Protein AF-A0A933PSW1-F1 (afdb_monomer_lite)

pLDDT: mean 89.38, std 8.43, range [66.44, 98.31]

Secondary structure (DSSP, 8-state):
-----EEE-SSPPPTTPEEEEEEE--S-SEEEEEEEEEPPPPTTS--TT-EEEEEEEETTEEE-SSS-EEEEETTEEEEEEEEE---SSEEEEEEEEEEEEE-TTSSSEEEEEEEEEEEEE--

Structure (mmCIF, N/CA/C/O backbone):
data_AF-A0A933PSW1-F1
#
_entry.id   AF-A0A933PSW1-F1
#
loop_
_atom_site.group_PDB
_atom_site.id
_atom_site.type_symbol
_atom_site.label_atom_id
_atom_site.label_alt_id
_atom_site.label_comp_id
_atom_site.label_asym_id
_atom_site.label_entity_id
_atom_site.label_seq_id
_atom_site.pdbx_PDB_ins_code
_atom_site.Cartn_x
_atom_site.Cartn_y
_atom_site.Cartn_z
_atom_site.occupancy
_atom_site.B_iso_or_equiv
_atom_site.auth_seq_id
_atom_site.auth_comp_id
_atom_site.auth_asym_id
_atom_site.auth_atom_id
_atom_site.pdbx_PDB_model_num
ATOM 1 N N . MET A 1 1 ? -11.896 -8.961 12.623 1.00 81.50 1 MET A N 1
ATOM 2 C CA . MET A 1 1 ? -11.639 -7.667 11.957 1.00 81.50 1 MET A CA 1
ATOM 3 C C . MET A 1 1 ? -11.700 -7.909 10.465 1.00 81.50 1 MET A C 1
ATOM 5 O O . MET A 1 1 ? -11.162 -8.924 10.025 1.00 81.50 1 MET A O 1
ATOM 9 N N . ASP A 1 2 ? -12.360 -7.025 9.724 1.00 87.06 2 ASP A N 1
ATOM 10 C CA . ASP A 1 2 ? -12.445 -7.120 8.2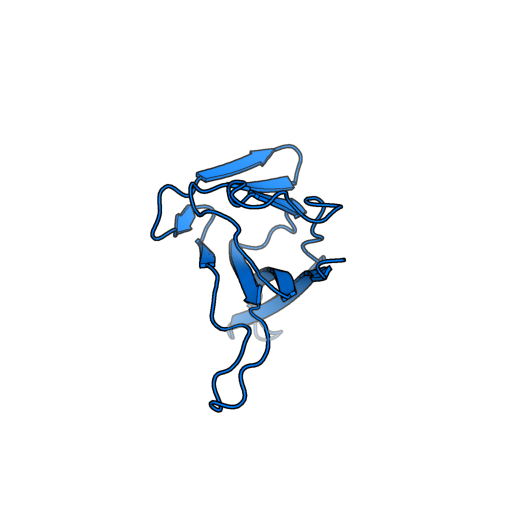65 1.00 87.06 2 ASP A CA 1
ATOM 11 C C . ASP A 1 2 ? -11.058 -7.021 7.610 1.00 87.06 2 ASP A C 1
ATOM 13 O O . ASP A 1 2 ? -10.089 -6.567 8.221 1.00 87.06 2 ASP A O 1
ATOM 17 N N . LYS A 1 3 ? -10.961 -7.469 6.357 1.00 90.50 3 LYS A N 1
ATOM 18 C CA . LYS A 1 3 ? -9.734 -7.416 5.558 1.00 90.50 3 LYS A CA 1
ATOM 19 C C . LYS A 1 3 ? -9.574 -6.031 4.902 1.00 90.50 3 LYS A C 1
ATOM 21 O O . LYS A 1 3 ? -10.554 -5.556 4.317 1.00 90.50 3 LYS A O 1
ATOM 26 N N . PRO A 1 4 ? -8.388 -5.386 4.961 1.00 93.75 4 PRO A N 1
ATOM 27 C CA . PRO A 1 4 ? -8.150 -4.075 4.349 1.00 93.75 4 PRO A CA 1
ATOM 28 C C . PRO A 1 4 ? -7.994 -4.206 2.827 1.00 93.75 4 PRO A C 1
ATOM 30 O O . PRO A 1 4 ? -6.895 -4.125 2.291 1.00 93.75 4 PRO A O 1
ATOM 33 N N . ALA A 1 5 ? -9.100 -4.479 2.134 1.00 96.62 5 ALA A N 1
ATOM 34 C CA . ALA A 1 5 ? -9.093 -4.803 0.711 1.00 96.62 5 ALA A CA 1
ATOM 35 C C . ALA A 1 5 ? -8.478 -3.671 -0.126 1.00 96.62 5 ALA A C 1
ATOM 37 O O . ALA A 1 5 ? -8.951 -2.532 -0.055 1.00 96.62 5 ALA A O 1
ATOM 38 N N . ILE A 1 6 ? -7.460 -3.986 -0.927 1.00 97.62 6 ILE A N 1
ATOM 39 C CA . ILE A 1 6 ? -6.849 -3.069 -1.888 1.00 97.62 6 ILE A CA 1
ATOM 40 C C . ILE A 1 6 ? -7.838 -2.881 -3.040 1.00 97.62 6 ILE A C 1
ATOM 42 O O . ILE A 1 6 ? -8.232 -3.824 -3.720 1.00 97.62 6 ILE A O 1
ATOM 46 N N . THR A 1 7 ? -8.255 -1.637 -3.248 1.00 97.50 7 THR A N 1
ATOM 47 C CA . THR A 1 7 ? -9.237 -1.242 -4.273 1.00 97.50 7 THR A CA 1
ATOM 48 C C . THR A 1 7 ? -8.591 -0.554 -5.472 1.00 97.50 7 THR A C 1
ATOM 50 O O . THR A 1 7 ? -9.180 -0.515 -6.549 1.00 97.50 7 THR A O 1
ATOM 53 N N . SER A 1 8 ? -7.379 -0.023 -5.300 1.00 97.00 8 SER A N 1
ATOM 54 C CA . SER A 1 8 ? -6.573 0.592 -6.352 1.00 97.00 8 SER A CA 1
ATOM 55 C C . SER A 1 8 ? -5.084 0.437 -6.016 1.00 97.00 8 SER A C 1
ATOM 57 O O . SER A 1 8 ? -4.731 0.575 -4.839 1.00 97.00 8 SER A O 1
ATOM 59 N N . PRO A 1 9 ? -4.208 0.183 -7.004 1.00 95.19 9 PRO A N 1
ATOM 60 C CA . PRO A 1 9 ? -4.511 0.079 -8.437 1.00 95.19 9 PRO A CA 1
ATOM 61 C C . PRO A 1 9 ? -5.167 -1.260 -8.826 1.00 95.19 9 PRO A C 1
ATOM 63 O O . PRO A 1 9 ? -4.915 -2.291 -8.207 1.00 95.19 9 PRO A O 1
ATOM 66 N N . THR A 1 10 ? -6.018 -1.251 -9.860 1.00 94.50 10 THR A N 1
ATOM 67 C CA . THR A 1 10 ? -6.670 -2.458 -10.424 1.00 94.50 10 THR A CA 1
ATOM 68 C C . THR A 1 10 ? -5.913 -3.051 -11.617 1.00 94.50 10 THR A C 1
ATOM 70 O O . THR A 1 10 ? -6.190 -4.171 -12.042 1.00 94.50 10 THR A O 1
ATOM 73 N N . SER A 1 11 ? -4.938 -2.315 -12.146 1.00 93.75 11 SER A N 1
ATOM 74 C CA . SER A 1 11 ? -4.035 -2.721 -13.221 1.00 93.75 11 SER A CA 1
ATOM 75 C C . SER A 1 11 ? -2.615 -2.263 -12.912 1.00 93.75 11 SER A C 1
ATOM 77 O O . SER A 1 11 ? -2.417 -1.370 -12.090 1.00 93.75 11 SER A O 1
ATOM 79 N N . ALA A 1 12 ? -1.632 -2.838 -13.603 1.00 92.50 12 ALA A N 1
ATOM 80 C CA . ALA A 1 12 ? -0.236 -2.450 -13.449 1.00 92.50 12 ALA A CA 1
ATOM 81 C C . ALA A 1 12 ? -0.058 -0.932 -13.684 1.00 92.50 12 ALA A C 1
ATOM 83 O O . ALA A 1 12 ? -0.439 -0.451 -14.756 1.00 92.50 12 ALA A O 1
ATOM 84 N N . PRO A 1 13 ? 0.501 -0.177 -12.721 1.00 93.31 13 PRO A N 1
ATOM 85 C CA . PRO A 1 13 ? 0.854 1.225 -12.913 1.00 93.31 13 PRO A CA 1
ATOM 86 C C . PRO A 1 13 ? 1.884 1.418 -14.028 1.00 93.31 13 PRO A C 1
ATOM 88 O O . PRO A 1 13 ? 2.737 0.557 -14.271 1.00 93.31 13 PRO A O 1
ATOM 91 N N . GLU A 1 14 ? 1.833 2.582 -14.675 1.00 93.12 14 GLU A N 1
ATOM 92 C CA . GLU A 1 14 ? 2.825 2.979 -15.673 1.00 93.12 14 GLU A CA 1
ATOM 93 C C . GLU A 1 14 ? 4.221 3.124 -15.046 1.00 93.12 14 GLU A C 1
ATOM 95 O O . GLU A 1 14 ? 4.370 3.495 -13.879 1.00 93.12 14 GLU A O 1
ATOM 100 N N . GLN A 1 15 ? 5.268 2.854 -15.828 1.00 91.75 15 GLN A N 1
ATOM 101 C CA . GLN A 1 15 ? 6.649 3.047 -15.376 1.00 91.75 15 GLN A CA 1
ATOM 102 C C . GLN A 1 15 ? 6.906 4.526 -15.058 1.00 91.75 15 GLN A C 1
ATOM 104 O O . GLN A 1 15 ? 6.481 5.406 -15.803 1.00 91.75 15 GLN A O 1
ATOM 109 N N . ASN A 1 16 ? 7.645 4.791 -13.980 1.00 93.69 16 ASN A N 1
ATOM 110 C CA . ASN A 1 16 ? 7.901 6.124 -13.420 1.00 93.69 16 ASN A CA 1
ATOM 111 C C . ASN A 1 16 ? 6.660 6.852 -12.880 1.00 93.69 16 ASN A C 1
ATOM 113 O O . ASN A 1 16 ? 6.767 8.015 -12.483 1.00 93.69 16 ASN A O 1
ATOM 117 N N . SER A 1 17 ? 5.496 6.196 -12.822 1.00 95.00 17 SER A N 1
ATOM 118 C CA . SER A 1 17 ? 4.361 6.743 -12.082 1.00 95.00 17 SER A CA 1
ATOM 119 C C . SER A 1 17 ? 4.688 6.830 -10.590 1.00 95.00 17 SER A C 1
ATOM 121 O O . SER A 1 17 ? 5.556 6.126 -10.069 1.00 95.00 17 SER A O 1
ATOM 123 N N . LYS A 1 18 ? 4.007 7.739 -9.900 1.00 94.75 18 LYS A N 1
ATOM 124 C CA . LYS A 1 18 ? 4.141 7.916 -8.456 1.00 94.75 18 LYS A CA 1
ATOM 125 C C . LYS A 1 18 ? 3.419 6.801 -7.710 1.00 94.75 18 LYS A C 1
ATOM 127 O O . LYS A 1 18 ? 2.355 6.355 -8.142 1.00 94.75 18 LYS A O 1
ATOM 132 N N . PHE A 1 19 ? 3.960 6.392 -6.567 1.00 95.31 19 PHE A N 1
ATOM 133 C CA . PHE A 1 19 ? 3.284 5.450 -5.686 1.00 95.31 19 PHE A CA 1
ATOM 134 C C . PHE A 1 19 ? 1.916 5.988 -5.258 1.00 95.31 19 PHE A C 1
ATOM 136 O O . PHE A 1 19 ? 1.789 7.098 -4.734 1.00 95.31 19 PHE A O 1
ATOM 143 N N . SER A 1 20 ? 0.893 5.166 -5.471 1.00 96.75 20 SER A N 1
ATOM 144 C CA . SER A 1 20 ? -0.456 5.372 -4.969 1.00 96.75 20 SER A CA 1
ATOM 145 C C . SER A 1 20 ? -1.095 4.020 -4.681 1.00 96.75 20 SER A C 1
ATOM 147 O O . SER A 1 20 ? -0.986 3.098 -5.492 1.00 96.75 20 SER A O 1
ATOM 149 N N . VAL A 1 21 ? -1.743 3.900 -3.526 1.00 97.69 21 VAL A N 1
ATOM 150 C CA . VAL A 1 21 ? -2.548 2.734 -3.160 1.00 97.69 21 VAL A CA 1
ATOM 151 C C . VAL A 1 21 ? -3.777 3.190 -2.387 1.00 97.69 21 VAL A C 1
ATOM 153 O O . VAL A 1 21 ? -3.683 4.066 -1.525 1.00 97.69 21 VAL A O 1
ATOM 156 N N . THR A 1 22 ? -4.924 2.585 -2.686 1.00 98.31 22 THR A N 1
ATOM 157 C CA . THR A 1 22 ? -6.181 2.829 -1.971 1.00 98.31 22 THR A CA 1
ATOM 1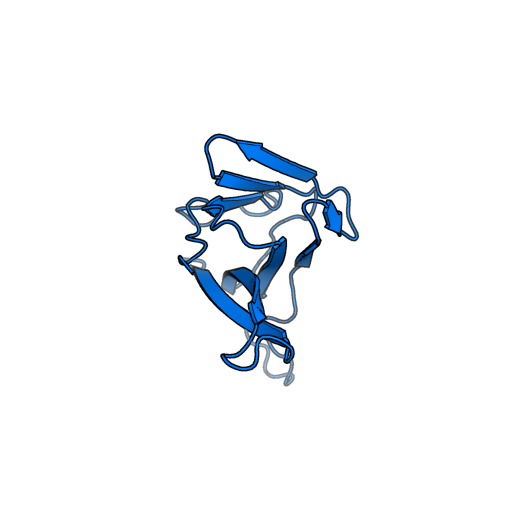58 C C . THR A 1 22 ? -6.727 1.517 -1.441 1.00 98.31 22 THR A C 1
ATOM 160 O O . THR A 1 22 ? -6.891 0.557 -2.197 1.00 98.31 22 THR A O 1
ATOM 163 N N . PHE A 1 23 ? -7.073 1.475 -0.159 1.00 98.06 23 PHE A N 1
ATOM 164 C CA . PHE A 1 23 ? -7.616 0.287 0.493 1.00 98.06 23 PHE A CA 1
ATOM 165 C C . PHE A 1 23 ? -8.752 0.627 1.460 1.00 98.06 23 PHE A C 1
ATOM 167 O O . PHE A 1 23 ? -8.908 1.771 1.890 1.00 98.06 23 PHE A O 1
ATOM 174 N N . LYS A 1 24 ? -9.573 -0.374 1.785 1.00 97.62 24 LYS A N 1
ATOM 175 C CA . LYS A 1 24 ? -10.693 -0.228 2.721 1.00 97.62 24 LYS A CA 1
ATOM 176 C C . LYS A 1 24 ? -10.188 -0.019 4.151 1.00 97.62 24 LYS A C 1
ATOM 178 O O . LYS A 1 24 ? -9.431 -0.846 4.659 1.00 97.62 24 LYS A O 1
ATOM 183 N N . ASP A 1 25 ? -10.663 1.035 4.812 1.00 95.06 25 ASP A N 1
ATOM 184 C CA . ASP A 1 25 ? -10.492 1.212 6.254 1.00 95.06 25 ASP A CA 1
ATOM 185 C C . ASP A 1 25 ? -11.353 0.184 6.996 1.00 95.06 25 ASP A C 1
ATOM 187 O O . ASP A 1 25 ? -12.567 0.088 6.794 1.00 95.06 25 ASP A O 1
ATOM 191 N N . VAL A 1 26 ? -10.717 -0.607 7.854 1.00 93.75 26 VAL A N 1
ATOM 192 C CA . VAL A 1 26 ? -11.364 -1.659 8.653 1.00 93.75 26 VAL A CA 1
ATOM 193 C C . VAL A 1 26 ? -11.435 -1.300 10.137 1.00 93.75 26 VAL A C 1
ATOM 195 O O . VAL A 1 26 ? -11.692 -2.164 10.981 1.00 93.75 26 VAL A O 1
ATOM 198 N N . GLY A 1 27 ? -11.200 -0.026 10.471 1.00 89.44 27 GLY A N 1
ATOM 199 C CA . GLY A 1 27 ? -11.191 0.474 11.843 1.00 89.44 27 GLY A CA 1
ATOM 200 C C . GLY A 1 27 ? -10.006 -0.043 12.660 1.00 89.44 27 GLY A C 1
ATOM 201 O O . GLY A 1 27 ? -10.117 -0.203 13.881 1.00 89.44 27 GLY A O 1
ATOM 202 N N . ALA A 1 28 ? -8.894 -0.371 11.995 1.00 90.19 28 ALA A N 1
ATOM 203 C CA . ALA A 1 28 ? -7.632 -0.654 12.662 1.00 90.19 28 ALA A CA 1
ATOM 204 C C . ALA A 1 28 ? -6.947 0.659 13.058 1.00 90.19 28 ALA A C 1
ATOM 206 O O . ALA A 1 28 ? -7.037 1.659 12.350 1.00 90.19 28 ALA A O 1
ATOM 207 N N . LYS A 1 29 ? -6.258 0.656 14.204 1.00 87.69 29 LYS A N 1
ATOM 208 C CA . LYS A 1 29 ? -5.476 1.823 14.641 1.00 87.69 29 LYS A CA 1
ATOM 209 C C . LYS A 1 29 ? -4.185 1.962 13.845 1.00 87.69 29 LYS A C 1
ATOM 211 O O . LYS A 1 29 ? -3.736 3.083 13.622 1.00 87.69 29 LYS A O 1
ATOM 216 N N . ASN A 1 30 ? -3.616 0.822 13.446 1.00 92.75 30 ASN A N 1
ATOM 217 C CA . ASN A 1 30 ? -2.325 0.764 12.791 1.00 92.75 30 ASN A CA 1
ATOM 218 C C . ASN A 1 30 ? -2.421 0.012 11.463 1.00 92.75 30 ASN A C 1
ATOM 220 O O . ASN A 1 30 ? -3.107 -1.012 11.371 1.00 92.75 30 ASN A O 1
ATOM 224 N N . TYR A 1 31 ? -1.694 0.497 10.463 1.00 95.56 31 TYR A N 1
ATOM 225 C CA . TYR A 1 31 ? -1.545 -0.152 9.167 1.00 95.56 31 TYR A CA 1
ATOM 226 C C . TYR A 1 31 ? -0.074 -0.200 8.763 1.00 95.56 31 TYR A C 1
ATOM 228 O O . TYR A 1 31 ? 0.658 0.760 8.977 1.00 95.56 31 TYR A O 1
ATOM 236 N N . GLU A 1 32 ? 0.340 -1.289 8.128 1.00 96.06 32 GLU A N 1
ATOM 237 C CA . GLU A 1 32 ? 1.611 -1.382 7.410 1.00 96.06 32 GLU A CA 1
ATOM 238 C C . GLU A 1 32 ? 1.309 -1.559 5.932 1.00 96.06 32 GLU A C 1
ATOM 240 O O . GLU A 1 32 ? 0.535 -2.438 5.556 1.00 96.06 32 GLU A O 1
ATOM 245 N N . VAL A 1 33 ? 1.897 -0.711 5.100 1.00 96.38 33 VAL A N 1
ATOM 246 C CA . VAL A 1 33 ? 1.692 -0.716 3.657 1.00 96.38 33 VAL A CA 1
ATOM 247 C C . VAL A 1 33 ? 3.043 -0.843 2.982 1.00 96.38 33 VAL A C 1
ATOM 249 O O . VAL A 1 33 ? 3.913 0.002 3.179 1.00 96.38 33 VAL A O 1
ATOM 252 N N . SER A 1 34 ? 3.222 -1.885 2.183 1.00 95.25 34 SER A N 1
ATOM 253 C CA . SER A 1 34 ? 4.456 -2.132 1.448 1.00 95.25 34 SER A CA 1
ATOM 254 C C . SER A 1 34 ? 4.221 -2.109 -0.055 1.00 95.25 34 SER A C 1
ATOM 256 O O . SER A 1 34 ? 3.206 -2.583 -0.566 1.00 95.25 34 SER A O 1
ATOM 258 N N . LEU A 1 35 ? 5.192 -1.532 -0.751 1.00 95.62 35 LEU A N 1
ATOM 259 C CA . LEU A 1 35 ? 5.434 -1.678 -2.173 1.00 95.62 35 LEU A CA 1
ATOM 260 C C . LEU A 1 35 ? 6.694 -2.527 -2.325 1.00 95.62 35 LEU A C 1
ATOM 262 O O . LEU A 1 35 ? 7.746 -2.140 -1.822 1.00 95.62 35 LEU A O 1
ATOM 266 N N . GLU A 1 36 ? 6.601 -3.618 -3.067 1.00 94.81 36 GLU A N 1
ATOM 267 C CA . GLU A 1 36 ? 7.722 -4.471 -3.450 1.00 94.81 36 GLU A CA 1
ATOM 268 C C . GLU A 1 36 ? 7.962 -4.325 -4.953 1.00 94.81 36 GLU A C 1
ATOM 270 O O . GLU A 1 36 ? 7.032 -4.426 -5.756 1.00 94.81 36 GLU A O 1
ATOM 275 N N . LEU A 1 37 ? 9.208 -4.061 -5.344 1.00 93.44 37 LEU A N 1
ATOM 276 C CA . LEU A 1 37 ? 9.621 -3.910 -6.737 1.00 93.44 37 LEU A CA 1
ATOM 277 C C . LEU A 1 37 ? 10.648 -4.989 -7.070 1.00 93.44 37 LEU A C 1
ATOM 279 O O . LEU A 1 37 ? 11.742 -5.018 -6.501 1.00 93.44 37 LEU A O 1
ATOM 283 N N . CYS A 1 38 ? 10.293 -5.859 -8.011 1.00 90.56 38 CYS A N 1
ATOM 284 C CA . CYS A 1 38 ? 11.118 -6.975 -8.433 1.00 90.56 38 CYS A CA 1
ATOM 285 C C . CYS A 1 38 ? 11.855 -6.673 -9.742 1.00 90.56 38 CYS A C 1
ATOM 287 O O . CYS A 1 38 ? 11.303 -6.174 -10.731 1.00 90.56 38 CYS A O 1
ATOM 289 N N . THR A 1 39 ? 13.136 -7.013 -9.743 1.00 85.69 39 THR A N 1
ATOM 290 C CA . THR A 1 39 ? 14.021 -6.990 -10.909 1.00 85.69 39 THR A CA 1
ATOM 291 C C . THR A 1 39 ? 14.189 -8.397 -11.474 1.00 85.69 39 THR A C 1
ATOM 293 O O . THR A 1 39 ? 13.784 -9.370 -10.842 1.00 85.69 39 THR A O 1
ATOM 296 N N . LYS A 1 40 ? 14.779 -8.555 -12.664 1.00 81.94 40 LYS A N 1
ATOM 297 C CA . LYS A 1 40 ? 15.044 -9.911 -13.169 1.00 81.94 40 LYS A CA 1
ATOM 298 C C . LYS A 1 40 ? 16.075 -10.613 -12.292 1.00 81.94 40 LYS A C 1
ATOM 300 O O . LYS A 1 40 ? 17.084 -10.009 -11.923 1.00 81.94 40 LYS A O 1
ATOM 305 N N . TYR A 1 41 ? 15.864 -11.903 -12.021 1.00 75.12 41 TYR A N 1
ATOM 306 C CA . TYR A 1 41 ? 16.853 -12.708 -11.308 1.00 75.12 41 TYR A CA 1
ATOM 307 C C . TYR A 1 41 ? 18.181 -12.683 -12.073 1.00 75.12 41 TYR A C 1
ATOM 309 O O . TYR A 1 41 ? 18.273 -13.129 -13.219 1.00 75.12 41 TYR A O 1
ATOM 317 N N . LYS A 1 42 ? 19.218 -12.140 -11.438 1.00 67.62 42 LYS A N 1
ATOM 318 C CA . LYS A 1 42 ? 20.598 -12.249 -11.909 1.00 67.62 42 LYS A CA 1
ATOM 319 C C . LYS A 1 42 ? 21.228 -13.387 -11.107 1.00 67.62 42 LYS A C 1
ATOM 321 O O . LYS A 1 42 ? 20.992 -13.491 -9.911 1.00 67.62 42 LYS A O 1
ATOM 326 N N . ASN A 1 43 ? 22.024 -14.251 -11.740 1.00 66.44 43 ASN A N 1
ATOM 327 C CA . ASN A 1 43 ? 22.709 -15.395 -11.100 1.00 66.44 43 ASN A CA 1
ATOM 328 C C . ASN A 1 43 ? 23.818 -14.974 -10.101 1.00 66.44 43 ASN A C 1
ATOM 330 O O . ASN A 1 43 ? 24.862 -15.608 -10.004 1.00 66.44 43 ASN A O 1
ATOM 334 N N . ASN A 1 44 ? 23.620 -13.877 -9.373 1.00 69.88 44 ASN A N 1
ATOM 335 C CA . ASN A 1 44 ? 24.537 -13.308 -8.393 1.00 69.88 44 ASN A CA 1
ATOM 336 C C . ASN A 1 44 ? 24.087 -13.557 -6.940 1.00 69.88 44 ASN A C 1
ATOM 338 O O . ASN A 1 44 ? 24.704 -13.025 -6.023 1.00 69.88 44 ASN A O 1
ATOM 342 N N . GLY A 1 45 ? 23.021 -14.340 -6.725 1.00 68.38 45 GLY A N 1
ATOM 343 C CA . GLY A 1 45 ? 22.503 -14.672 -5.393 1.00 68.38 45 GLY A CA 1
ATOM 344 C C . GLY A 1 45 ? 21.720 -13.547 -4.707 1.00 68.38 45 GLY A C 1
ATOM 345 O O . GLY A 1 45 ? 21.393 -13.673 -3.529 1.00 68.38 45 GLY A O 1
ATOM 346 N N . ILE A 1 46 ? 21.410 -12.452 -5.410 1.00 72.38 46 ILE A N 1
ATOM 347 C CA . ILE A 1 46 ? 20.629 -11.335 -4.866 1.00 72.38 46 ILE A CA 1
ATOM 348 C C . ILE A 1 46 ? 19.134 -11.615 -5.048 1.00 72.38 46 ILE A C 1
ATOM 350 O O . ILE A 1 46 ? 18.693 -11.989 -6.135 1.00 72.38 46 ILE A O 1
ATOM 354 N N . ASN A 1 47 ? 18.342 -11.409 -3.989 1.00 73.12 47 ASN A N 1
ATOM 355 C CA . ASN A 1 47 ? 16.885 -11.495 -4.076 1.00 73.12 47 ASN A CA 1
ATOM 356 C C . ASN A 1 47 ? 16.360 -10.394 -5.029 1.00 73.12 47 ASN A C 1
ATOM 358 O O . ASN A 1 47 ? 16.607 -9.211 -4.778 1.00 73.12 47 ASN A O 1
ATOM 362 N N . PRO A 1 48 ? 15.635 -10.755 -6.104 1.00 78.88 48 PRO A N 1
ATOM 363 C CA . PRO A 1 48 ? 15.170 -9.807 -7.113 1.00 78.88 48 PRO A CA 1
ATOM 364 C C . PRO A 1 48 ? 14.195 -8.752 -6.578 1.00 78.88 48 PRO A C 1
ATOM 366 O O . PRO A 1 48 ? 14.088 -7.697 -7.197 1.00 78.88 48 PRO A O 1
ATOM 369 N N . CYS A 1 49 ? 13.515 -9.012 -5.456 1.00 84.56 49 CYS A N 1
ATOM 370 C CA . CYS A 1 49 ? 12.411 -8.208 -4.916 1.00 84.56 49 CYS A CA 1
ATOM 371 C C . CYS A 1 49 ? 12.794 -7.335 -3.708 1.00 84.56 49 CYS A C 1
ATOM 373 O O . CYS A 1 49 ? 11.945 -7.004 -2.889 1.00 84.56 49 CYS A O 1
ATOM 375 N N . LEU A 1 50 ? 14.070 -6.965 -3.565 1.00 79.25 50 LEU A N 1
ATOM 376 C CA . LEU A 1 50 ? 14.529 -6.092 -2.470 1.00 79.25 50 LEU A CA 1
ATOM 377 C C . LEU A 1 50 ? 14.264 -4.593 -2.709 1.00 79.25 50 LEU A C 1
ATOM 379 O O . LEU A 1 50 ? 14.589 -3.773 -1.851 1.00 79.25 50 LEU A O 1
ATOM 383 N N . GLY A 1 51 ? 13.722 -4.213 -3.870 1.00 83.88 51 GLY A N 1
ATOM 384 C CA . GLY A 1 51 ? 13.334 -2.833 -4.158 1.00 83.88 51 GLY A CA 1
ATOM 385 C C . GLY A 1 51 ? 11.959 -2.485 -3.585 1.00 83.88 51 GLY A C 1
ATOM 386 O O . GLY A 1 51 ? 11.139 -3.366 -3.342 1.00 83.88 51 GLY A O 1
ATOM 387 N N . GLY A 1 52 ? 11.681 -1.188 -3.427 1.00 89.94 52 GLY A N 1
ATOM 388 C CA . GLY A 1 52 ? 10.358 -0.694 -3.041 1.00 89.94 52 GLY A CA 1
ATOM 389 C C . GLY A 1 52 ? 10.362 0.229 -1.827 1.00 89.94 52 GLY A C 1
ATOM 390 O O . GLY A 1 52 ? 11.351 0.920 -1.561 1.00 89.94 52 GLY A O 1
ATOM 391 N N . LYS A 1 53 ? 9.224 0.299 -1.129 1.00 94.19 53 LYS A N 1
ATOM 392 C CA . LYS A 1 53 ? 8.990 1.276 -0.062 1.00 94.19 53 LYS A CA 1
ATOM 393 C C . LYS A 1 53 ? 7.950 0.786 0.942 1.00 94.19 53 LYS A C 1
ATOM 395 O O . LYS A 1 53 ? 6.957 0.185 0.555 1.00 94.19 53 LYS A O 1
ATOM 400 N N . ASN A 1 54 ? 8.158 1.111 2.215 1.00 94.62 54 ASN A N 1
ATOM 401 C CA . ASN A 1 54 ? 7.214 0.826 3.292 1.00 94.62 54 ASN A CA 1
ATOM 402 C C . ASN A 1 54 ? 6.669 2.126 3.883 1.00 94.62 54 ASN A C 1
ATOM 404 O O . ASN A 1 54 ? 7.403 3.105 4.041 1.00 94.62 54 ASN A O 1
ATOM 408 N N . TYR A 1 55 ? 5.396 2.086 4.249 1.00 94.94 55 TYR A N 1
ATOM 409 C CA . TYR A 1 55 ? 4.649 3.136 4.918 1.00 94.94 55 TYR A CA 1
ATOM 410 C C . TYR A 1 55 ? 3.973 2.532 6.145 1.00 94.94 55 TYR A C 1
ATOM 412 O O . TYR A 1 55 ? 3.470 1.409 6.089 1.00 94.94 55 TYR A O 1
ATOM 420 N N . ALA A 1 56 ? 3.939 3.278 7.242 1.00 95.75 56 ALA A N 1
ATOM 421 C CA . ALA A 1 56 ? 3.184 2.898 8.427 1.00 95.75 56 ALA A CA 1
ATOM 422 C C . ALA A 1 56 ? 2.137 3.970 8.719 1.00 95.75 56 ALA A C 1
ATOM 424 O O . ALA A 1 56 ? 2.397 5.156 8.542 1.00 95.75 56 ALA A O 1
ATOM 425 N N . ILE A 1 57 ? 0.952 3.561 9.149 1.00 95.12 57 ILE A N 1
ATOM 426 C CA . ILE A 1 57 ? -0.030 4.455 9.757 1.00 95.12 57 ILE A CA 1
ATOM 427 C C . ILE A 1 57 ? -0.121 4.039 11.213 1.00 95.12 57 ILE A C 1
ATOM 429 O O . ILE A 1 57 ? -0.429 2.883 11.485 1.00 95.12 57 ILE A O 1
ATOM 433 N N . GLU A 1 58 ? 0.121 4.964 12.133 1.00 93.06 58 GLU A N 1
ATOM 434 C CA . GLU A 1 58 ? 0.032 4.727 13.571 1.00 93.06 58 GLU A CA 1
ATOM 435 C C . GLU A 1 58 ? -0.915 5.747 14.190 1.00 93.06 58 GLU A C 1
ATOM 437 O O . GLU A 1 58 ? -0.709 6.954 14.073 1.00 93.06 58 GLU A O 1
ATOM 442 N N . ASN A 1 59 ? -1.992 5.272 14.819 1.00 89.25 59 ASN A N 1
ATOM 443 C CA . ASN A 1 59 ? -3.034 6.130 15.397 1.00 89.25 59 ASN A CA 1
ATOM 444 C C . ASN A 1 59 ? -3.553 7.207 14.418 1.00 89.25 59 ASN A C 1
ATOM 446 O O . ASN A 1 59 ? -3.792 8.352 14.799 1.00 89.25 59 ASN A O 1
ATOM 450 N N . GLY A 1 60 ? -3.712 6.837 13.143 1.00 87.75 60 GLY A N 1
ATOM 451 C CA . GLY A 1 60 ? -4.176 7.743 12.087 1.00 87.75 60 GLY A CA 1
ATOM 452 C C . GLY A 1 60 ? -3.126 8.736 11.574 1.00 87.75 60 GLY A C 1
ATOM 453 O O 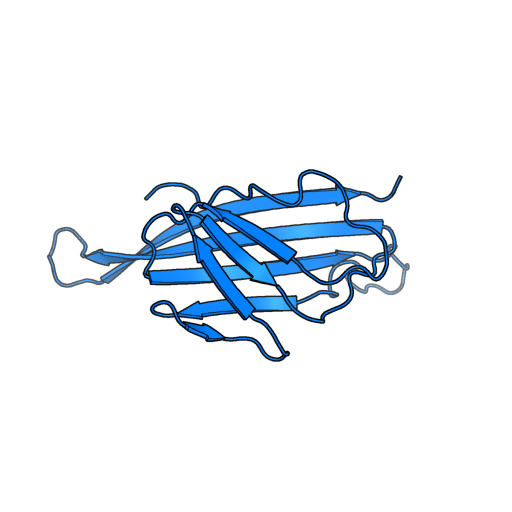. GLY A 1 60 ? -3.471 9.632 10.808 1.00 87.75 60 GLY A O 1
ATOM 454 N N . VAL A 1 61 ? -1.857 8.595 11.959 1.00 91.81 61 VAL A N 1
ATOM 455 C CA . VAL A 1 61 ? -0.750 9.412 11.449 1.00 91.81 61 VAL A CA 1
ATOM 456 C C . VAL A 1 61 ? 0.092 8.577 10.496 1.00 91.81 61 VAL A C 1
ATOM 458 O O . VAL A 1 61 ? 0.560 7.503 10.860 1.00 91.81 61 VAL A O 1
ATOM 461 N N . LEU A 1 62 ? 0.300 9.072 9.274 1.00 94.06 62 LEU A N 1
ATOM 462 C CA . LEU A 1 62 ? 1.205 8.444 8.314 1.00 94.06 62 LEU A CA 1
ATOM 463 C C . LEU A 1 62 ? 2.662 8.728 8.699 1.00 94.06 62 LEU A C 1
ATOM 465 O O . LEU A 1 62 ? 3.095 9.880 8.724 1.00 94.06 62 LEU A O 1
ATOM 469 N N . THR A 1 63 ? 3.434 7.672 8.912 1.00 92.69 63 THR A N 1
ATOM 470 C CA . THR A 1 63 ? 4.890 7.695 8.992 1.00 92.69 63 THR A CA 1
ATOM 471 C C . THR A 1 63 ? 5.459 7.285 7.639 1.00 92.69 63 THR A C 1
ATOM 473 O O . THR A 1 63 ? 5.398 6.123 7.230 1.00 92.69 63 THR A O 1
ATOM 476 N N . ALA A 1 64 ? 6.023 8.262 6.936 1.00 84.88 64 ALA A N 1
ATOM 477 C CA . ALA A 1 64 ? 6.686 8.077 5.657 1.00 84.88 64 ALA A CA 1
ATOM 478 C C . ALA A 1 64 ? 8.074 8.725 5.707 1.00 84.88 64 ALA A C 1
ATOM 480 O O . ALA A 1 64 ? 8.258 9.780 6.307 1.00 84.88 64 ALA A O 1
ATOM 481 N N . THR A 1 65 ? 9.065 8.088 5.082 1.00 77.31 65 THR A N 1
ATOM 482 C CA . THR A 1 65 ? 10.427 8.650 4.957 1.00 77.31 65 THR A CA 1
ATOM 483 C C . THR A 1 65 ? 10.586 9.553 3.728 1.00 77.31 65 THR A C 1
ATOM 485 O O . THR A 1 65 ? 11.673 10.056 3.465 1.00 77.31 65 THR A O 1
ATOM 488 N N . ASP A 1 66 ? 9.521 9.727 2.950 1.00 82.50 66 ASP A N 1
ATOM 489 C CA . ASP A 1 66 ? 9.412 10.593 1.777 1.00 82.50 66 ASP A CA 1
ATOM 490 C C . ASP A 1 66 ? 8.243 11.586 1.962 1.00 82.50 66 ASP A C 1
ATOM 492 O O . ASP A 1 66 ? 7.628 11.642 3.027 1.00 82.50 66 ASP A O 1
ATOM 496 N N . ASN A 1 67 ? 7.909 12.363 0.925 1.00 86.81 67 ASN A N 1
ATOM 497 C CA . ASN A 1 67 ? 6.746 13.266 0.905 1.00 86.81 67 ASN A CA 1
ATOM 498 C C . ASN A 1 67 ? 5.396 12.513 0.823 1.00 86.81 67 ASN A C 1
ATOM 500 O O . ASN A 1 67 ? 4.492 12.918 0.085 1.00 86.81 67 ASN A O 1
ATOM 504 N N . GLY A 1 68 ? 5.267 11.390 1.531 1.00 91.94 68 GLY A N 1
ATOM 505 C CA . GLY A 1 68 ? 4.050 10.600 1.618 1.00 91.94 68 GLY A CA 1
ATOM 506 C C . GLY A 1 68 ? 2.882 11.411 2.179 1.00 91.94 68 GLY A C 1
ATOM 507 O O . GLY A 1 68 ? 3.027 12.186 3.123 1.00 91.94 68 GLY A O 1
ATOM 508 N N . LYS A 1 69 ? 1.700 11.224 1.598 1.00 95.31 69 LYS A N 1
ATOM 509 C CA . LYS A 1 69 ? 0.437 11.823 2.032 1.00 95.31 69 LYS A CA 1
ATOM 510 C C . LYS A 1 69 ? -0.606 10.735 2.201 1.00 95.31 69 LYS A C 1
ATOM 512 O O . LYS A 1 69 ? -0.639 9.783 1.422 1.00 95.31 69 LYS A O 1
ATOM 517 N N . MET A 1 70 ? -1.467 10.918 3.194 1.00 96.12 70 MET A N 1
ATOM 518 C CA . MET A 1 70 ? -2.612 10.059 3.458 1.00 96.12 70 MET A CA 1
ATOM 519 C C . MET A 1 70 ? -3.900 10.873 3.346 1.00 96.12 70 MET A C 1
ATOM 521 O O . MET A 1 70 ? -3.998 11.958 3.916 1.00 96.12 70 MET A O 1
ATOM 525 N N . GLU A 1 71 ? -4.891 10.328 2.649 1.00 96.88 71 GLU A N 1
ATOM 526 C CA . GLU A 1 71 ? -6.258 10.843 2.603 1.00 96.88 71 GLU A CA 1
ATOM 527 C C . GLU A 1 71 ? -7.224 9.752 3.068 1.00 96.88 71 GLU A C 1
ATOM 529 O O . GLU A 1 71 ? -7.102 8.595 2.664 1.00 96.88 71 GLU A O 1
ATOM 534 N N . VAL A 1 72 ? -8.199 10.124 3.898 1.00 95.50 72 VAL A N 1
ATOM 535 C CA . VAL A 1 72 ? -9.274 9.228 4.338 1.00 95.50 72 VAL A CA 1
ATOM 536 C C . VAL A 1 72 ? -10.600 9.785 3.844 1.00 95.50 72 VAL A C 1
ATOM 538 O O . VAL A 1 72 ? -11.002 10.883 4.231 1.00 95.50 72 VAL A O 1
ATOM 541 N N . LYS A 1 73 ? -11.290 9.036 2.983 1.00 96.56 73 LYS A N 1
ATOM 542 C CA . LYS A 1 73 ? -12.553 9.469 2.379 1.00 96.56 73 LYS A CA 1
ATOM 543 C C . LYS A 1 73 ? -13.475 8.283 2.152 1.00 96.56 73 LYS A C 1
ATOM 545 O O . LYS A 1 73 ? -13.073 7.285 1.567 1.00 96.56 73 LYS A O 1
ATOM 550 N N . ASN A 1 74 ? -14.729 8.401 2.590 1.00 95.06 74 ASN A N 1
ATOM 551 C CA . ASN A 1 74 ? -15.773 7.389 2.384 1.00 95.06 74 ASN A CA 1
ATOM 552 C C . ASN A 1 74 ? -15.364 5.963 2.824 1.00 95.06 74 ASN A C 1
ATOM 554 O O . ASN A 1 74 ? -15.682 4.991 2.143 1.00 95.06 74 ASN A O 1
ATOM 558 N N . GLY A 1 75 ? -14.640 5.831 3.943 1.00 94.81 75 GLY A N 1
ATOM 559 C CA . GLY A 1 75 ? -14.169 4.532 4.448 1.00 94.81 75 GLY A CA 1
ATOM 560 C C . GLY A 1 75 ? -13.017 3.914 3.646 1.00 94.81 75 GLY A C 1
ATOM 561 O O . GLY A 1 75 ? -12.751 2.721 3.776 1.00 94.81 75 GLY A O 1
ATOM 562 N N . LEU A 1 76 ? -12.345 4.705 2.809 1.00 97.56 76 LEU A N 1
ATOM 563 C CA . LEU A 1 76 ? -11.144 4.318 2.079 1.00 97.56 76 LEU A CA 1
ATOM 564 C C . LEU A 1 76 ? -9.960 5.161 2.548 1.00 97.56 76 LEU A C 1
ATOM 566 O O . LEU A 1 76 ? -10.090 6.372 2.736 1.00 97.56 76 LEU A O 1
ATOM 570 N N . ILE A 1 77 ? -8.807 4.515 2.689 1.00 97.75 77 ILE A N 1
ATOM 571 C CA . ILE A 1 77 ? -7.521 5.159 2.941 1.00 97.75 77 ILE A CA 1
ATOM 572 C C . ILE A 1 77 ? -6.747 5.148 1.630 1.00 97.75 77 ILE A C 1
ATOM 574 O O . ILE A 1 77 ? -6.566 4.093 1.025 1.00 97.75 77 ILE A O 1
ATOM 578 N N . THR A 1 78 ? -6.286 6.318 1.202 1.00 97.94 78 THR A N 1
ATOM 579 C CA . THR A 1 78 ? -5.381 6.473 0.063 1.00 97.94 78 THR A CA 1
ATOM 580 C C . THR A 1 78 ? -4.035 6.965 0.560 1.00 97.94 78 THR A C 1
ATOM 582 O O . THR A 1 78 ? -3.968 7.991 1.235 1.00 97.94 78 THR A O 1
ATOM 585 N N . ILE A 1 79 ? -2.965 6.258 0.204 1.00 97.25 79 ILE A N 1
ATOM 586 C CA . ILE A 1 79 ? -1.589 6.710 0.417 1.00 97.25 79 ILE A CA 1
ATOM 587 C C . ILE A 1 79 ? -0.993 7.059 -0.941 1.00 97.25 79 ILE A C 1
ATOM 589 O O . ILE A 1 79 ? -1.086 6.275 -1.883 1.00 97.25 79 ILE A O 1
ATOM 593 N N . THR A 1 80 ? -0.372 8.230 -1.035 1.00 96.75 80 THR A N 1
ATOM 594 C CA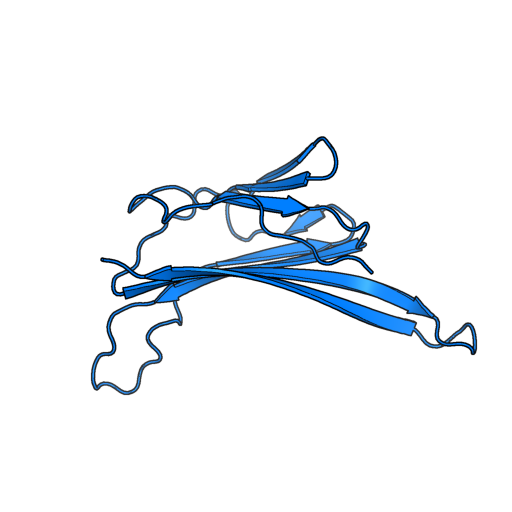 . THR A 1 80 ? 0.386 8.675 -2.213 1.00 96.75 80 THR A CA 1
ATOM 595 C C . THR A 1 80 ? 1.766 9.145 -1.797 1.00 96.75 80 THR A C 1
ATOM 597 O O . THR A 1 80 ? 1.892 9.742 -0.732 1.00 96.75 80 THR A O 1
ATOM 600 N N . SER A 1 81 ? 2.783 8.964 -2.631 1.00 95.88 81 SER A N 1
ATOM 601 C CA . SER A 1 81 ? 4.101 9.563 -2.406 1.00 95.88 81 SER A CA 1
ATOM 602 C C . SER A 1 81 ? 4.777 9.910 -3.729 1.00 95.88 81 SER A C 1
ATOM 604 O O . SER A 1 81 ? 4.366 9.451 -4.791 1.00 95.88 81 SER A O 1
ATOM 606 N N . ASP A 1 82 ? 5.847 10.700 -3.673 1.00 93.69 82 ASP A N 1
ATOM 607 C CA . ASP A 1 82 ? 6.670 10.991 -4.851 1.00 93.69 82 ASP A CA 1
ATOM 608 C C . ASP A 1 82 ? 7.603 9.826 -5.245 1.00 93.69 82 ASP A C 1
ATOM 610 O O . ASP A 1 82 ? 8.395 9.972 -6.175 1.00 93.69 82 ASP A O 1
ATOM 614 N N . PHE A 1 83 ? 7.533 8.677 -4.559 1.00 94.12 83 PHE A N 1
ATOM 615 C CA . PHE A 1 83 ? 8.363 7.515 -4.869 1.00 94.12 83 PHE A CA 1
ATOM 616 C C . PHE A 1 83 ? 8.009 6.957 -6.261 1.00 94.12 83 PHE A C 1
ATOM 618 O O . PHE A 1 83 ? 6.847 6.607 -6.493 1.00 94.12 83 PHE A O 1
ATOM 625 N N . PRO A 1 84 ? 8.974 6.865 -7.194 1.00 94.06 84 PRO A N 1
ATOM 626 C CA . PRO A 1 84 ? 8.709 6.387 -8.542 1.00 94.06 84 PRO A CA 1
ATOM 627 C C . PRO A 1 84 ? 8.601 4.858 -8.582 1.00 94.06 84 PRO A C 1
ATOM 629 O O . PRO A 1 84 ? 9.448 4.139 -8.052 1.00 94.06 84 PRO A O 1
ATOM 632 N N . ILE A 1 85 ? 7.583 4.352 -9.273 1.00 92.81 85 ILE A N 1
ATOM 633 C CA . ILE A 1 85 ? 7.403 2.925 -9.540 1.00 92.81 85 ILE A CA 1
ATOM 634 C C . ILE A 1 85 ? 8.248 2.542 -10.758 1.00 92.81 85 ILE A C 1
ATOM 636 O O . ILE A 1 85 ? 7.918 2.881 -11.896 1.00 92.81 85 ILE A O 1
ATOM 640 N N . VAL A 1 86 ? 9.337 1.810 -10.520 1.00 92.50 86 VAL A N 1
ATOM 641 C CA . VAL A 1 86 ? 10.220 1.273 -11.566 1.00 92.50 86 VAL A CA 1
ATOM 642 C C . VAL A 1 86 ? 10.548 -0.180 -11.236 1.00 92.50 86 VAL A C 1
ATOM 644 O O . VAL A 1 86 ? 11.154 -0.464 -10.207 1.00 92.50 86 VAL A O 1
ATOM 647 N N . TYR A 1 87 ? 10.146 -1.108 -12.105 1.00 91.00 87 TYR A N 1
ATOM 648 C CA . TYR A 1 87 ? 10.380 -2.545 -11.927 1.00 91.00 87 TYR A CA 1
ATOM 649 C C . TYR A 1 87 ? 10.671 -3.227 -13.268 1.00 91.00 87 TYR A C 1
ATOM 651 O O . TYR A 1 87 ? 10.216 -2.789 -14.332 1.00 91.00 87 TYR A O 1
ATOM 659 N N . GLU A 1 88 ? 11.449 -4.310 -13.232 1.00 89.25 88 GLU A N 1
ATOM 660 C CA . GLU A 1 88 ? 11.833 -5.033 -14.451 1.00 89.25 88 GLU A CA 1
ATOM 661 C C . GLU A 1 88 ? 10.991 -6.282 -14.695 1.00 89.25 88 GLU A C 1
ATOM 663 O O . GLU A 1 88 ? 10.815 -6.641 -15.858 1.00 89.25 88 GLU A O 1
ATOM 668 N N . ASP A 1 89 ? 10.495 -6.921 -13.632 1.00 89.44 89 ASP A N 1
ATOM 669 C CA . ASP A 1 89 ? 9.824 -8.223 -13.705 1.00 89.44 89 ASP A CA 1
ATOM 670 C C . ASP A 1 89 ? 8.406 -8.160 -13.129 1.00 89.44 89 ASP A C 1
ATOM 672 O O . ASP A 1 89 ? 7.421 -8.295 -13.853 1.00 89.44 89 ASP A O 1
ATOM 676 N N . SER A 1 90 ? 8.281 -7.837 -11.844 1.00 92.19 90 SER A N 1
ATOM 677 C CA . SER A 1 90 ? 6.988 -7.717 -11.171 1.00 92.19 90 SER A CA 1
ATOM 678 C C . SER A 1 90 ? 6.996 -6.642 -10.093 1.00 92.19 90 SER A C 1
ATOM 680 O O . SER A 1 90 ? 8.042 -6.127 -9.698 1.00 92.19 90 SER A O 1
ATOM 682 N N . MET A 1 91 ? 5.812 -6.314 -9.598 1.00 94.25 91 MET A N 1
ATOM 683 C CA . MET A 1 91 ? 5.628 -5.464 -8.431 1.00 94.25 91 MET A CA 1
ATOM 684 C C . MET A 1 91 ? 4.463 -5.962 -7.575 1.00 94.25 91 MET A C 1
ATOM 686 O O . MET A 1 91 ? 3.553 -6.619 -8.087 1.00 94.25 91 MET A O 1
ATOM 690 N N . GLY A 1 92 ? 4.477 -5.625 -6.290 1.00 95.38 92 GLY A N 1
ATOM 691 C CA . GLY A 1 92 ? 3.450 -6.015 -5.331 1.00 95.38 92 GLY A CA 1
ATOM 692 C C . GLY A 1 92 ? 3.112 -4.895 -4.360 1.00 95.38 92 GLY A C 1
ATOM 693 O O . GLY A 1 92 ? 3.982 -4.143 -3.937 1.00 95.38 92 GLY A O 1
ATOM 694 N N . TYR A 1 93 ? 1.840 -4.805 -4.001 1.00 96.06 93 TYR A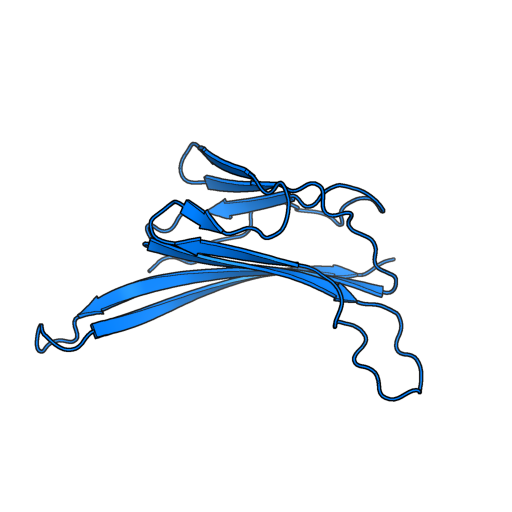 N 1
ATOM 695 C CA . TYR A 1 93 ? 1.341 -4.038 -2.873 1.00 96.06 93 TYR A CA 1
ATOM 696 C C . TYR A 1 93 ? 0.906 -5.009 -1.785 1.00 96.06 93 TYR A C 1
ATOM 698 O O . TYR A 1 93 ? 0.283 -6.030 -2.082 1.00 96.06 93 TYR A O 1
ATOM 706 N N . SER A 1 94 ? 1.161 -4.667 -0.530 1.00 96.88 94 SER A N 1
ATOM 707 C CA . SER A 1 94 ? 0.577 -5.355 0.616 1.00 96.88 94 SER A CA 1
ATOM 708 C C . SER A 1 94 ? 0.125 -4.340 1.655 1.00 96.88 94 SER A C 1
ATOM 710 O O . SER A 1 94 ? 0.790 -3.335 1.887 1.00 96.88 94 SER A O 1
ATOM 712 N N . VAL A 1 95 ? -1.029 -4.598 2.263 1.00 96.88 95 VAL A N 1
ATOM 713 C CA . VAL A 1 95 ? -1.598 -3.809 3.353 1.00 96.88 95 VAL A CA 1
ATOM 714 C C . VAL A 1 95 ? -1.909 -4.751 4.501 1.00 96.88 95 VAL A C 1
ATOM 716 O O . VAL A 1 95 ? -2.667 -5.704 4.337 1.00 96.88 95 VAL A O 1
ATOM 719 N N . ILE A 1 96 ? -1.362 -4.472 5.677 1.00 96.38 96 ILE A N 1
ATOM 720 C CA . ILE A 1 96 ? -1.605 -5.215 6.911 1.00 96.38 96 ILE A CA 1
ATOM 721 C C . ILE A 1 96 ? -2.276 -4.271 7.900 1.00 96.38 96 ILE A C 1
ATOM 723 O O . ILE A 1 96 ? -1.684 -3.287 8.328 1.00 96.38 96 ILE A O 1
ATOM 727 N N . ALA A 1 97 ? -3.502 -4.584 8.297 1.00 95.31 97 ALA A N 1
ATOM 728 C CA . ALA A 1 97 ? -4.206 -3.906 9.373 1.00 95.31 97 ALA A CA 1
ATOM 729 C C . ALA A 1 97 ? -3.860 -4.572 10.711 1.00 95.31 97 ALA A C 1
ATOM 731 O O . ALA A 1 97 ? -3.895 -5.801 10.816 1.00 95.31 97 ALA A O 1
ATOM 732 N N . LYS A 1 98 ? -3.563 -3.774 11.742 1.00 92.31 98 LYS A N 1
ATOM 733 C CA . LYS A 1 98 ? -3.283 -4.242 13.107 1.00 92.31 98 LYS A CA 1
ATOM 734 C C . LYS A 1 98 ? -4.223 -3.559 14.097 1.00 92.31 98 LYS A C 1
ATOM 736 O O . LYS A 1 98 ? -4.245 -2.331 14.222 1.00 92.31 98 LYS A O 1
ATOM 741 N N . LYS A 1 99 ? -4.994 -4.362 14.829 1.00 86.00 99 LYS A N 1
ATOM 742 C CA . LYS A 1 99 ? -5.893 -3.890 15.885 1.00 86.00 99 LYS A CA 1
ATOM 743 C C . LYS A 1 99 ? -5.553 -4.556 17.208 1.00 86.00 99 LYS A C 1
ATOM 745 O O . LYS A 1 99 ? -5.530 -5.778 17.301 1.00 86.00 99 LYS A O 1
ATOM 750 N N . GLU A 1 100 ? -5.337 -3.735 18.225 1.00 82.00 100 GLU A N 1
ATOM 751 C CA . GLU A 1 100 ? -5.239 -4.196 19.607 1.00 82.00 100 GLU A CA 1
ATOM 752 C C . GLU A 1 100 ? -6.600 -4.708 20.087 1.00 82.00 100 GLU A C 1
ATOM 754 O O . GLU A 1 100 ? -7.629 -4.041 19.930 1.00 82.00 100 GLU A O 1
ATOM 759 N N . GLY A 1 101 ? -6.594 -5.896 20.675 1.00 74.06 101 GLY A N 1
ATOM 760 C CA . GLY A 1 101 ? -7.680 -6.446 21.470 1.00 74.06 101 GLY A CA 1
ATOM 761 C C . GLY A 1 101 ? -7.179 -6.851 22.855 1.00 74.06 101 GLY A C 1
ATOM 762 O O . GLY A 1 101 ? -5.981 -6.822 23.129 1.00 74.06 101 GLY A O 1
ATOM 763 N N . LEU A 1 102 ? -8.109 -7.251 23.720 1.00 74.19 102 LEU A N 1
ATOM 764 C CA . LEU A 1 102 ? -7.824 -7.850 25.026 1.00 74.19 102 LEU A CA 1
ATOM 765 C C . LEU A 1 102 ? -8.268 -9.312 25.014 1.00 74.19 102 LEU A C 1
ATOM 767 O O . LEU A 1 102 ? -9.356 -9.611 24.513 1.00 74.19 102 LEU A O 1
ATOM 771 N N . LEU A 1 103 ? -7.436 -10.215 25.536 1.00 74.19 103 LEU A N 1
ATOM 772 C CA . LEU A 1 103 ? -7.844 -11.600 25.765 1.00 74.19 103 LEU A CA 1
ATOM 773 C C . LEU A 1 103 ? -9.034 -11.652 26.739 1.00 74.19 103 LEU A C 1
ATOM 775 O O . LEU A 1 103 ? -9.408 -10.655 27.356 1.00 74.19 103 LEU A O 1
ATOM 779 N N . ASN A 1 104 ? -9.636 -12.834 26.895 1.00 76.38 104 ASN A N 1
ATOM 780 C CA . ASN A 1 104 ? -10.804 -13.035 27.767 1.00 76.38 104 ASN A CA 1
ATOM 781 C C . ASN A 1 104 ? -10.543 -12.691 29.249 1.00 76.38 104 ASN A C 1
ATOM 783 O O . ASN A 1 104 ? -11.491 -12.600 30.023 1.00 76.38 104 ASN A O 1
ATOM 787 N N . ASP A 1 105 ? -9.281 -12.507 29.643 1.00 78.38 105 ASP A N 1
ATOM 788 C CA . ASP A 1 105 ? -8.873 -12.019 30.963 1.00 78.38 105 ASP A CA 1
ATOM 789 C C . ASP A 1 105 ? -9.000 -10.492 31.133 1.00 78.38 105 ASP A C 1
ATOM 791 O O . ASP A 1 105 ? -8.869 -9.990 32.246 1.00 78.38 105 ASP A O 1
ATOM 795 N N . GLY A 1 106 ? -9.270 -9.750 30.053 1.00 70.31 106 GLY A N 1
ATOM 796 C CA . GLY A 1 106 ? -9.445 -8.298 30.055 1.00 70.31 106 GLY A CA 1
ATOM 797 C C . GLY A 1 106 ? -8.165 -7.491 30.292 1.00 70.31 106 GLY A C 1
ATOM 798 O O . GLY A 1 106 ? -8.249 -6.269 30.401 1.00 70.31 106 GLY A O 1
ATOM 799 N N . ILE A 1 107 ? -6.995 -8.134 30.377 1.00 72.81 107 ILE A N 1
ATOM 800 C CA . ILE A 1 107 ? -5.734 -7.485 30.769 1.00 72.81 107 ILE A CA 1
ATOM 801 C C . ILE A 1 107 ? -4.635 -7.756 29.744 1.00 72.81 107 ILE A C 1
ATOM 803 O O . ILE A 1 107 ? -3.842 -6.862 29.454 1.00 72.81 107 ILE A O 1
ATOM 807 N N . THR A 1 108 ? -4.565 -8.962 29.180 1.00 75.38 108 THR A N 1
ATOM 808 C CA . THR A 1 108 ? -3.503 -9.310 28.240 1.00 75.38 108 THR A CA 1
ATOM 809 C C . THR A 1 108 ? -3.826 -8.769 26.845 1.00 75.38 108 THR A C 1
ATOM 811 O O . THR A 1 108 ? -4.810 -9.196 26.229 1.00 75.38 108 THR A O 1
ATOM 814 N N . PRO A 1 109 ? -3.012 -7.838 26.311 1.00 72.38 109 PRO A N 1
ATOM 815 C CA . PRO A 1 109 ? -3.204 -7.338 24.962 1.00 72.38 109 PRO A CA 1
ATOM 816 C C . PRO A 1 109 ? -2.823 -8.410 23.937 1.00 72.38 109 PRO A C 1
ATOM 818 O O . PRO A 1 109 ? -1.862 -9.158 24.114 1.00 72.38 109 PRO A O 1
ATOM 821 N N . TYR A 1 110 ? -3.552 -8.448 22.828 1.00 78.69 110 TYR A N 1
ATOM 822 C CA . TYR A 1 110 ? -3.182 -9.218 21.644 1.00 78.69 110 TYR A CA 1
ATOM 823 C C . TYR A 1 110 ? -3.446 -8.396 20.383 1.00 78.69 110 TYR A C 1
ATOM 825 O O . TYR A 1 110 ? -4.285 -7.493 20.377 1.00 78.69 110 TYR A O 1
ATOM 833 N N . PHE A 1 111 ? -2.737 -8.704 19.300 1.00 79.94 111 PHE A N 1
ATOM 834 C CA . PHE A 1 111 ? -2.937 -8.041 18.015 1.00 79.94 111 PHE A CA 1
ATOM 835 C C . PHE A 1 111 ? -3.731 -8.946 17.079 1.00 79.94 111 PHE A C 1
ATOM 837 O O . PHE A 1 111 ? -3.288 -10.036 16.723 1.00 79.94 111 PHE A O 1
ATOM 844 N N . LEU A 1 112 ? -4.896 -8.472 16.647 1.00 80.38 112 LEU A N 1
ATOM 845 C CA . LEU A 1 112 ? -5.583 -9.007 15.480 1.00 80.38 112 LEU A CA 1
ATOM 846 C C . LEU A 1 112 ? -4.939 -8.407 14.237 1.00 80.38 112 LEU A C 1
ATOM 848 O O . LEU A 1 112 ? -4.973 -7.188 14.047 1.00 80.38 112 LEU A O 1
ATOM 852 N N . THR A 1 113 ? -4.388 -9.263 13.387 1.00 87.19 113 THR A N 1
ATOM 853 C CA . THR A 1 113 ? -3.833 -8.868 12.095 1.00 87.19 113 THR A CA 1
ATOM 854 C C . THR A 1 113 ? -4.683 -9.427 10.962 1.00 87.19 113 THR A C 1
ATOM 856 O O . THR A 1 113 ? -5.191 -10.545 11.032 1.00 87.19 113 THR A O 1
ATOM 859 N N . ASN A 1 114 ? -4.893 -8.622 9.925 1.00 91.25 114 ASN A N 1
ATOM 860 C CA . ASN A 1 114 ? -5.503 -9.071 8.676 1.00 91.25 114 ASN A CA 1
ATOM 861 C C . ASN A 1 114 ? -4.851 -8.316 7.522 1.00 91.25 114 ASN A C 1
ATOM 863 O O . ASN A 1 114 ? -4.495 -7.148 7.687 1.00 91.25 114 ASN A O 1
ATOM 867 N N . SER A 1 115 ? -4.676 -8.963 6.377 1.00 93.88 115 SER A N 1
ATOM 868 C CA . SER A 1 115 ? -3.913 -8.395 5.273 1.00 93.88 115 SER A CA 1
ATOM 869 C C . SER A 1 115 ? -4.549 -8.636 3.918 1.00 93.88 115 SER A C 1
ATOM 871 O O . SER A 1 115 ? -5.297 -9.594 3.709 1.00 93.88 115 SER A O 1
ATOM 873 N N . ASP A 1 116 ? -4.231 -7.744 2.988 1.00 95.94 116 ASP A N 1
ATOM 874 C CA . ASP A 1 116 ? -4.470 -7.926 1.566 1.00 95.94 116 ASP A CA 1
ATOM 875 C C . ASP A 1 116 ? -3.205 -7.653 0.766 1.00 95.94 116 ASP A C 1
ATOM 877 O O . ASP A 1 116 ? -2.355 -6.870 1.186 1.00 95.94 116 ASP A O 1
ATOM 881 N N . SER A 1 117 ? -3.098 -8.291 -0.392 1.00 94.44 117 SER A N 1
ATOM 882 C CA . SER A 1 117 ? -2.007 -8.065 -1.325 1.00 94.44 117 SER A CA 1
ATOM 883 C C . SER A 1 117 ? -2.511 -8.093 -2.760 1.00 94.44 117 SER A C 1
ATOM 885 O O . SER A 1 117 ? -3.434 -8.829 -3.105 1.00 94.44 117 SER A O 1
ATOM 887 N N . ASN A 1 118 ? -1.900 -7.266 -3.604 1.00 93.00 118 ASN A N 1
ATOM 888 C CA . ASN A 1 118 ? -2.182 -7.219 -5.032 1.00 93.00 118 ASN A CA 1
ATOM 889 C C . ASN A 1 118 ? -0.872 -7.070 -5.806 1.00 93.00 118 ASN A C 1
ATOM 891 O O . ASN A 1 118 ? -0.019 -6.278 -5.414 1.00 93.00 118 ASN A O 1
ATOM 895 N N . GLY A 1 119 ? -0.698 -7.820 -6.892 1.00 92.69 119 GLY A N 1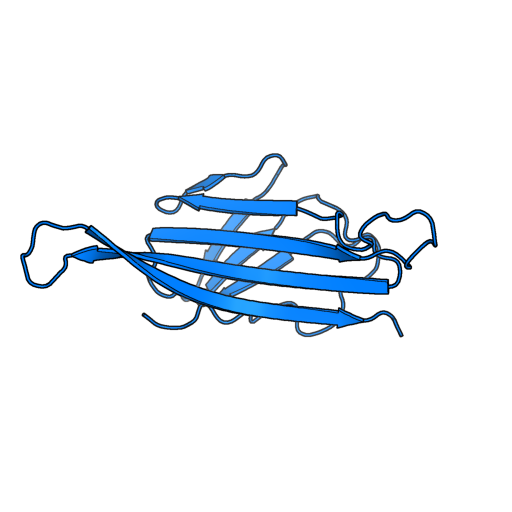
ATOM 896 C CA . GLY A 1 119 ? 0.565 -7.883 -7.624 1.00 92.69 119 GLY A CA 1
ATOM 897 C C . GLY A 1 119 ? 0.386 -7.852 -9.134 1.00 92.69 119 GLY A C 1
ATOM 898 O O . GLY A 1 119 ? -0.636 -8.278 -9.669 1.00 92.69 119 GLY A O 1
ATOM 899 N N . PHE A 1 120 ? 1.412 -7.361 -9.823 1.00 93.00 120 PHE A N 1
ATOM 900 C CA . PHE A 1 120 ? 1.435 -7.219 -11.273 1.00 93.00 120 PHE A CA 1
ATOM 901 C C . PHE A 1 120 ? 2.746 -7.747 -11.841 1.00 93.00 120 PHE A C 1
ATOM 903 O O . PHE A 1 120 ? 3.819 -7.468 -11.311 1.00 93.00 120 PHE A O 1
ATOM 910 N N . VAL A 1 121 ? 2.655 -8.478 -12.950 1.00 88.06 121 VAL A N 1
ATOM 911 C CA . VAL A 1 121 ? 3.807 -8.987 -13.703 1.00 88.06 121 VAL A CA 1
ATOM 912 C C . VAL A 1 121 ? 3.904 -8.214 -15.013 1.00 88.06 121 VAL A C 1
ATOM 914 O O . VAL A 1 121 ? 2.888 -7.966 -15.670 1.00 88.06 121 VAL A O 1
ATOM 917 N N . LYS A 1 122 ? 5.118 -7.816 -15.387 1.00 80.88 122 LYS A N 1
ATOM 918 C CA . LYS A 1 122 ? 5.397 -7.136 -16.649 1.00 80.88 122 LYS A CA 1
ATOM 919 C C . LYS A 1 122 ? 5.158 -8.115 -17.802 1.00 80.88 122 LYS A C 1
ATOM 921 O O . LYS A 1 122 ? 5.742 -9.195 -17.823 1.00 80.88 122 LYS A O 1
ATOM 926 N N . LYS A 1 123 ? 4.262 -7.750 -18.720 1.00 68.69 123 LYS A N 1
ATOM 927 C CA . LYS A 1 123 ? 3.998 -8.517 -19.946 1.00 68.69 123 LYS A CA 1
ATOM 928 C C . LYS A 1 123 ? 5.058 -8.256 -21.008 1.00 68.69 123 LYS A C 1
ATOM 930 O O . LYS A 1 123 ? 5.581 -7.118 -21.040 1.00 68.69 123 LYS A O 1
#

Sequence (123 aa):
MDKPAITSPTSAPEQNSKFSVTFKDVGAKNYEVSLELCTKYKNNGINPCLGGKNYAIENGVLTATDNGKMEVKNGLITITSDFPIVYEDSMGYSVIAKKEGLLNDGITPYFLTNSDSNGFVKK

Foldseek 3Di:
DDAFAWPPDPADDDFQDWDKTKTFAPPFQKKKKWKWAAEDDDPPPDGRGPDTAIWMHHRNRIDGPFQWDWDDDPRMIMITGSDTHHHHFKMKMKMKGWHWDDDPVRPDIDIDIHMDMDMDTDD

Radius of gyration: 16.0 Å; chains: 1; bounding box: 40×29×51 Å